Protein AF-A0A4S1FFF4-F1 (afdb_monomer_lite)

Structure (mmCIF, N/CA/C/O backbone):
data_AF-A0A4S1FFF4-F1
#
_entry.id   AF-A0A4S1FFF4-F1
#
loop_
_atom_site.group_PDB
_atom_site.id
_atom_site.type_symbol
_atom_site.label_atom_id
_atom_site.label_alt_id
_atom_site.label_comp_id
_atom_site.label_asym_id
_atom_site.label_entity_id
_atom_site.label_seq_id
_atom_site.pdbx_PDB_ins_code
_atom_site.Cartn_x
_atom_site.Cartn_y
_atom_site.Cartn_z
_atom_site.occupancy
_atom_site.B_iso_or_equiv
_atom_site.auth_seq_id
_atom_site.auth_comp_id
_atom_site.auth_asym_id
_atom_site.auth_atom_id
_atom_site.pdbx_PDB_model_num
ATOM 1 N N . VAL A 1 1 ? 8.274 -12.867 -3.961 1.00 66.88 1 VAL A N 1
ATOM 2 C CA . VAL A 1 1 ? 8.497 -11.488 -4.446 1.00 66.88 1 VAL A CA 1
ATOM 3 C C . VAL A 1 1 ? 9.337 -10.812 -3.393 1.00 66.88 1 VAL A C 1
ATOM 5 O O . VAL A 1 1 ? 8.926 -10.821 -2.242 1.00 66.88 1 VAL A O 1
ATOM 8 N N . GLU A 1 2 ? 10.513 -10.325 -3.768 1.00 84.94 2 GLU A N 1
ATOM 9 C CA . GLU A 1 2 ? 11.375 -9.543 -2.877 1.00 84.94 2 GLU A CA 1
ATOM 10 C C . GLU A 1 2 ? 11.040 -8.059 -3.045 1.00 84.94 2 GLU A C 1
ATOM 12 O O . GLU A 1 2 ? 10.680 -7.633 -4.144 1.00 84.94 2 GLU A O 1
ATOM 17 N N . GLY A 1 3 ? 11.146 -7.273 -1.974 1.00 91.56 3 GLY A N 1
ATOM 18 C CA . GLY A 1 3 ? 10.873 -5.838 -2.010 1.00 91.56 3 GLY A CA 1
ATOM 19 C C . GLY A 1 3 ? 11.751 -5.060 -1.028 1.00 91.56 3 GLY A C 1
ATOM 20 O O . GLY A 1 3 ? 12.222 -5.630 -0.039 1.00 91.56 3 GLY A O 1
ATOM 21 N N . PRO A 1 4 ? 12.000 -3.765 -1.279 1.00 95.25 4 PRO A N 1
ATOM 22 C CA . PRO A 1 4 ? 12.870 -2.974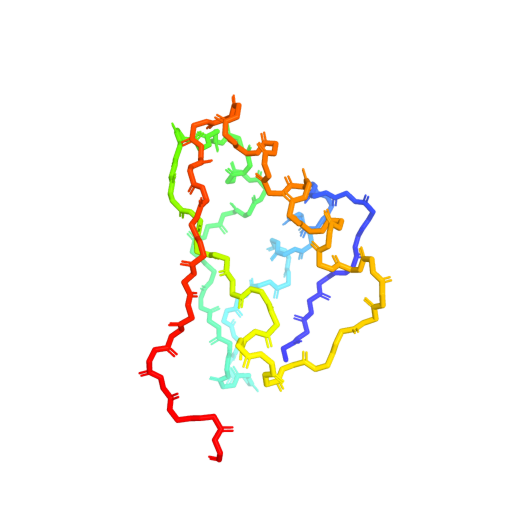 -0.426 1.00 95.25 4 PRO A CA 1
ATOM 23 C C . PRO A 1 4 ? 12.209 -2.649 0.915 1.00 95.25 4 PRO A C 1
ATOM 25 O O . PRO A 1 4 ? 11.038 -2.282 0.987 1.00 95.25 4 PRO A O 1
ATOM 28 N N . MET A 1 5 ? 13.004 -2.704 1.984 1.00 95.94 5 MET A N 1
ATOM 29 C CA . MET A 1 5 ? 12.629 -2.184 3.298 1.00 95.94 5 MET A CA 1
ATOM 30 C C . MET A 1 5 ? 13.258 -0.804 3.500 1.00 95.94 5 MET A C 1
ATOM 32 O O . MET A 1 5 ? 14.470 -0.640 3.366 1.00 95.94 5 MET A O 1
ATOM 36 N N . GLY A 1 6 ? 12.444 0.188 3.859 1.00 95.31 6 GLY A N 1
ATOM 37 C CA . GLY A 1 6 ? 12.889 1.558 4.107 1.00 95.31 6 GLY A CA 1
ATOM 38 C C . GLY A 1 6 ? 12.091 2.219 5.226 1.00 95.31 6 GLY A C 1
ATOM 39 O O . GLY A 1 6 ? 10.994 1.788 5.568 1.00 95.31 6 GLY A O 1
ATOM 40 N N . ARG A 1 7 ? 12.647 3.282 5.817 1.00 97.25 7 ARG A N 1
ATOM 41 C CA . ARG A 1 7 ? 11.991 4.028 6.911 1.00 97.25 7 ARG A CA 1
ATOM 42 C C . ARG A 1 7 ? 11.017 5.099 6.420 1.00 97.25 7 ARG A C 1
ATOM 44 O O . ARG A 1 7 ? 10.314 5.697 7.228 1.00 97.25 7 ARG A O 1
ATOM 51 N N . ASN A 1 8 ? 11.010 5.390 5.123 1.00 97.06 8 ASN A N 1
ATOM 52 C CA . ASN A 1 8 ? 10.118 6.366 4.517 1.00 97.06 8 ASN A CA 1
ATOM 53 C C . ASN A 1 8 ? 9.788 5.974 3.069 1.00 97.06 8 ASN A C 1
ATOM 55 O O . ASN A 1 8 ? 10.521 5.222 2.429 1.00 97.06 8 ASN A O 1
ATOM 59 N N . ILE A 1 9 ? 8.679 6.517 2.565 1.00 96.81 9 ILE A N 1
ATOM 60 C CA . ILE A 1 9 ? 8.131 6.207 1.236 1.00 96.81 9 ILE A CA 1
ATOM 61 C C . ILE A 1 9 ? 9.100 6.612 0.116 1.00 96.81 9 ILE A C 1
ATOM 63 O O . ILE A 1 9 ? 9.221 5.899 -0.875 1.00 96.81 9 ILE A O 1
ATOM 67 N N . ARG A 1 10 ? 9.817 7.732 0.275 1.00 96.81 10 ARG A N 1
ATOM 68 C CA . ARG A 1 10 ? 10.747 8.245 -0.740 1.00 96.81 10 ARG A CA 1
ATOM 69 C C . ARG A 1 10 ? 11.925 7.293 -0.970 1.00 96.81 10 ARG A C 1
ATOM 71 O O . ARG A 1 10 ? 12.255 7.026 -2.119 1.00 96.81 10 ARG A O 1
ATOM 78 N N . ASP A 1 11 ? 12.528 6.774 0.097 1.00 97.00 11 ASP A N 1
ATOM 79 C CA . ASP A 1 11 ? 13.641 5.822 0.012 1.00 97.00 11 ASP A CA 1
ATOM 80 C C . ASP A 1 11 ? 13.184 4.495 -0.606 1.00 97.00 11 ASP A C 1
ATOM 82 O O . ASP A 1 11 ? 13.895 3.923 -1.427 1.00 97.00 11 ASP A O 1
ATOM 86 N N . ILE A 1 12 ? 11.978 4.026 -0.257 1.00 97.69 12 ILE A N 1
ATOM 87 C CA . ILE A 1 12 ? 11.380 2.821 -0.856 1.00 97.69 12 ILE A CA 1
ATOM 88 C C . ILE A 1 12 ? 11.157 3.030 -2.359 1.00 97.69 12 ILE A C 1
ATOM 90 O O . ILE A 1 12 ? 11.518 2.161 -3.147 1.00 97.69 12 ILE A O 1
ATOM 94 N N . ALA A 1 13 ? 10.623 4.185 -2.771 1.00 96.94 13 ALA A N 1
ATOM 95 C CA . ALA A 1 13 ? 10.427 4.511 -4.183 1.00 96.94 13 ALA A CA 1
ATOM 96 C C . ALA A 1 13 ? 11.755 4.580 -4.955 1.00 96.94 13 ALA A C 1
ATOM 98 O O . ALA A 1 13 ? 11.850 4.033 -6.050 1.00 96.94 13 ALA A O 1
ATOM 99 N N . LEU A 1 14 ? 12.798 5.179 -4.368 1.00 96.62 14 LEU A N 1
ATOM 100 C CA . LEU A 1 14 ? 14.134 5.212 -4.968 1.00 96.62 14 LEU A CA 1
ATOM 101 C C . LEU A 1 14 ? 14.735 3.804 -5.111 1.00 96.62 14 LEU A C 1
ATOM 103 O O . LEU A 1 14 ? 15.312 3.483 -6.144 1.00 96.62 14 LEU A O 1
ATOM 107 N N . LEU A 1 15 ? 14.586 2.944 -4.101 1.00 96.75 15 LEU A N 1
ATOM 108 C CA . LEU A 1 15 ? 15.064 1.562 -4.182 1.00 96.75 15 LEU A CA 1
ATOM 109 C C . LEU A 1 15 ? 14.289 0.742 -5.219 1.00 96.75 15 LEU A C 1
ATOM 111 O O . LEU A 1 15 ? 14.899 -0.041 -5.943 1.00 96.75 15 LEU A O 1
ATOM 115 N N . LEU A 1 16 ? 12.971 0.932 -5.325 1.00 96.06 16 LEU A N 1
ATOM 116 C CA . LEU A 1 16 ? 12.164 0.305 -6.375 1.00 96.06 16 LEU A CA 1
ATOM 117 C C . LEU A 1 16 ? 12.591 0.765 -7.769 1.00 96.06 16 LEU A C 1
ATOM 119 O O . LEU A 1 16 ? 12.565 -0.036 -8.700 1.00 96.06 16 LEU A O 1
ATOM 123 N N . ASP A 1 17 ? 13.024 2.018 -7.914 1.00 96.19 17 ASP A N 1
ATOM 124 C CA . ASP A 1 17 ? 13.536 2.516 -9.185 1.00 96.19 17 ASP A CA 1
ATOM 125 C C . ASP A 1 17 ? 14.785 1.781 -9.674 1.00 96.19 17 ASP A C 1
ATOM 127 O O . ASP A 1 17 ? 14.928 1.597 -10.885 1.00 96.19 17 ASP A O 1
ATOM 131 N N . GLU A 1 18 ? 15.630 1.318 -8.757 1.00 94.25 18 GLU A N 1
ATOM 132 C CA . GLU A 1 18 ? 16.817 0.520 -9.073 1.00 94.25 18 GLU A CA 1
ATOM 133 C C . GLU A 1 18 ? 16.505 -0.979 -9.211 1.00 94.25 18 GLU A C 1
ATOM 135 O O . GLU A 1 18 ? 17.070 -1.661 -10.062 1.00 94.25 18 GLU A O 1
ATOM 140 N N . GLN A 1 19 ? 15.620 -1.517 -8.366 1.00 93.25 19 GLN A N 1
ATOM 141 C CA . GLN A 1 19 ? 15.382 -2.963 -8.265 1.00 93.25 19 GLN A CA 1
ATOM 142 C C . GLN A 1 19 ? 14.364 -3.494 -9.281 1.00 93.25 19 GLN A C 1
ATOM 144 O O . GLN A 1 19 ? 14.469 -4.646 -9.705 1.00 93.25 19 GLN A O 1
ATOM 149 N N . ALA A 1 20 ? 13.353 -2.700 -9.642 1.00 94.75 20 ALA A N 1
ATOM 150 C CA . ALA A 1 20 ? 12.278 -3.153 -10.515 1.00 94.75 20 ALA A CA 1
ATOM 151 C C . ALA A 1 20 ? 12.698 -3.133 -11.989 1.00 94.75 20 ALA A C 1
ATOM 153 O O . ALA A 1 20 ? 13.252 -2.157 -12.495 1.00 94.75 20 ALA A O 1
ATOM 154 N N . GLY A 1 21 ? 12.349 -4.192 -12.713 1.00 94.44 21 GLY A N 1
ATOM 155 C CA . GLY A 1 21 ? 12.591 -4.286 -14.144 1.00 94.44 21 GLY A CA 1
ATOM 156 C C . GLY A 1 21 ? 12.578 -5.722 -14.637 1.00 94.44 21 GLY A C 1
ATOM 157 O O . GLY A 1 21 ? 12.668 -6.678 -13.864 1.00 94.44 21 GLY A O 1
ATOM 158 N N . TYR A 1 22 ? 12.462 -5.863 -15.954 1.00 95.69 22 TYR A N 1
ATOM 159 C CA . TYR A 1 22 ? 12.526 -7.161 -16.600 1.00 95.69 22 TYR A CA 1
ATOM 160 C C . TYR A 1 22 ? 13.944 -7.724 -16.489 1.00 95.69 22 TYR A C 1
ATOM 162 O O . TYR A 1 22 ? 14.926 -7.022 -16.736 1.00 95.69 22 TYR A O 1
ATOM 170 N N . HIS A 1 23 ? 14.039 -9.015 -16.195 1.00 94.62 23 HIS A N 1
ATOM 171 C CA . HIS A 1 23 ? 15.284 -9.756 -16.203 1.00 94.62 23 HIS A CA 1
ATOM 172 C C . HIS A 1 23 ? 15.078 -11.122 -16.878 1.00 94.62 23 HIS A C 1
ATOM 174 O O . HIS A 1 23 ? 14.249 -11.913 -16.426 1.00 94.62 23 HIS A O 1
ATOM 180 N N . PRO A 1 24 ? 15.858 -11.473 -17.919 1.00 96.62 24 PRO A N 1
ATOM 181 C CA . PRO A 1 24 ? 15.621 -12.674 -18.730 1.00 96.62 24 PRO A CA 1
ATOM 182 C C . PRO A 1 24 ? 15.773 -13.995 -17.965 1.00 96.62 24 PRO A C 1
ATOM 184 O O . PRO A 1 24 ? 15.274 -15.024 -18.404 1.00 96.62 24 PRO A O 1
ATOM 187 N N . GLN A 1 25 ? 16.461 -13.980 -16.822 1.00 96.50 25 GLN A N 1
ATOM 188 C CA . GLN A 1 25 ? 16.622 -15.155 -15.957 1.00 96.50 25 GLN A CA 1
ATOM 189 C C . GLN A 1 25 ? 15.609 -15.196 -14.800 1.00 96.50 25 GLN A C 1
ATOM 191 O O . GLN A 1 25 ? 15.678 -16.092 -13.966 1.00 96.50 25 GLN A O 1
ATOM 196 N N . ALA A 1 26 ? 14.682 -14.236 -14.731 1.00 94.00 26 ALA A N 1
ATOM 197 C CA . ALA A 1 26 ? 13.628 -14.178 -13.723 1.00 94.00 26 ALA A CA 1
ATOM 198 C C . ALA A 1 26 ? 12.256 -14.207 -14.425 1.00 94.00 26 ALA A C 1
ATOM 200 O O . ALA A 1 26 ? 11.744 -13.153 -14.800 1.00 94.00 26 ALA A O 1
ATOM 201 N N . PRO A 1 27 ? 11.637 -15.391 -14.613 1.00 94.56 27 PRO A N 1
ATOM 202 C CA . PRO A 1 27 ? 10.393 -15.541 -15.381 1.00 94.56 27 PRO A CA 1
ATOM 203 C C . PRO A 1 27 ? 9.197 -14.732 -14.859 1.00 94.56 27 PRO A C 1
ATOM 205 O O . PRO A 1 27 ? 8.279 -14.448 -15.616 1.00 94.56 27 PRO A O 1
ATOM 208 N N . LEU A 1 28 ? 9.212 -14.369 -13.573 1.00 94.38 28 LEU A N 1
ATOM 209 C CA . LEU A 1 28 ? 8.186 -13.542 -12.927 1.00 94.38 28 LEU A CA 1
ATOM 210 C C . LEU A 1 28 ? 8.548 -12.046 -12.903 1.00 94.38 28 LEU A C 1
ATOM 212 O O . LEU A 1 28 ? 7.890 -11.268 -12.223 1.00 94.38 28 LEU A O 1
ATOM 216 N N . SER A 1 29 ? 9.630 -11.638 -13.573 1.00 94.25 29 SER A N 1
ATOM 217 C CA . SER A 1 29 ? 9.986 -10.223 -13.688 1.00 94.25 29 SER A CA 1
ATOM 218 C C . SER A 1 29 ? 9.094 -9.515 -14.705 1.00 94.25 29 SER A C 1
ATOM 220 O O . SER A 1 29 ? 8.675 -10.089 -15.710 1.00 94.25 29 SER A O 1
ATOM 222 N N . HIS A 1 30 ? 8.834 -8.237 -14.452 1.00 91.69 30 HIS A N 1
ATOM 223 C CA . HIS A 1 30 ? 7.986 -7.395 -15.287 1.00 91.69 30 HIS A CA 1
ATOM 224 C C . HIS A 1 30 ? 8.759 -6.157 -15.728 1.00 91.69 30 HIS A C 1
ATOM 226 O O . HIS A 1 30 ? 9.656 -5.691 -15.025 1.00 91.69 30 HIS A O 1
ATOM 232 N N . ALA A 1 31 ? 8.419 -5.611 -16.895 1.00 94.38 31 ALA 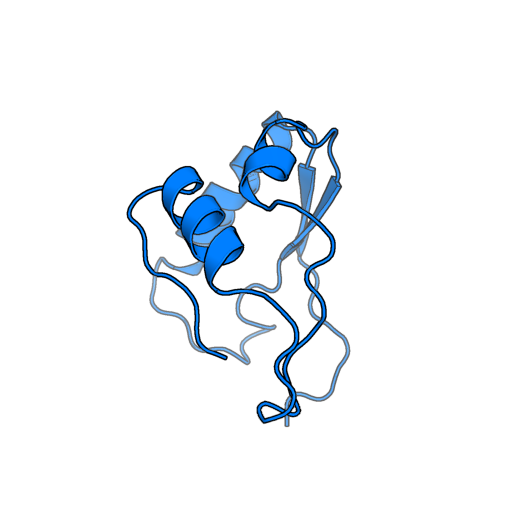A N 1
ATOM 233 C CA . ALA A 1 31 ? 8.991 -4.346 -17.334 1.00 94.38 31 ALA A CA 1
ATOM 234 C C . ALA A 1 31 ? 8.605 -3.222 -16.357 1.00 94.38 31 ALA A C 1
ATOM 236 O O . ALA A 1 31 ? 7.470 -3.166 -15.889 1.00 94.38 31 ALA A O 1
ATOM 237 N N . LYS A 1 32 ? 9.546 -2.320 -16.056 1.00 93.75 32 LYS A N 1
ATOM 238 C CA . LYS A 1 32 ? 9.266 -1.142 -15.230 1.00 93.75 32 LYS A CA 1
ATOM 239 C C . LYS A 1 32 ? 8.567 -0.079 -16.084 1.00 93.75 32 LYS A C 1
ATOM 241 O O . LYS A 1 32 ? 9.133 0.367 -17.078 1.00 93.75 32 LYS A O 1
ATOM 246 N N . GLU A 1 33 ? 7.368 0.344 -15.685 1.00 89.06 33 GLU A N 1
ATOM 247 C CA . GLU A 1 33 ? 6.513 1.277 -16.448 1.00 89.06 33 GLU A CA 1
ATOM 248 C C . GLU A 1 33 ? 6.782 2.772 -16.166 1.00 89.06 33 GLU A C 1
ATOM 250 O O . GLU A 1 33 ? 5.974 3.632 -16.504 1.00 89.06 33 GLU A O 1
ATOM 255 N N . GLY A 1 34 ? 7.921 3.116 -15.557 1.00 94.44 34 GLY A N 1
ATOM 256 C CA . GLY A 1 34 ? 8.293 4.505 -15.265 1.00 94.44 34 GLY A CA 1
ATOM 257 C C . GLY A 1 34 ? 9.178 4.642 -14.030 1.00 94.44 34 GLY A C 1
ATOM 258 O O . GLY A 1 34 ? 9.709 3.649 -13.535 1.00 94.44 34 GLY A O 1
ATOM 259 N N . SER A 1 35 ? 9.348 5.876 -13.542 1.00 96.12 35 SER A N 1
ATOM 260 C CA . SER A 1 35 ? 10.003 6.119 -12.255 1.00 96.12 35 SER A CA 1
ATOM 261 C C . SER A 1 35 ? 8.991 6.123 -11.110 1.00 96.12 35 SER A C 1
ATOM 263 O O . SER A 1 35 ? 7.998 6.854 -11.146 1.00 96.12 35 SER A O 1
ATOM 265 N N . PHE A 1 36 ? 9.265 5.338 -10.069 1.00 95.94 36 PHE A N 1
ATOM 266 C CA . PHE A 1 36 ? 8.481 5.359 -8.834 1.00 95.94 36 PHE A CA 1
ATOM 267 C C . PHE A 1 36 ? 8.696 6.663 -8.063 1.00 95.94 36 PHE A C 1
ATOM 269 O O . PHE A 1 36 ? 7.742 7.213 -7.511 1.00 95.94 36 PHE A O 1
ATOM 276 N N . LEU A 1 37 ? 9.930 7.179 -8.036 1.00 96.69 37 LEU A N 1
ATOM 277 C CA . LEU A 1 37 ? 10.255 8.431 -7.357 1.00 96.69 37 LEU A CA 1
ATOM 278 C C . LEU A 1 37 ? 9.574 9.638 -8.019 1.00 96.69 37 LEU A C 1
ATOM 280 O O . LEU A 1 37 ? 9.010 10.479 -7.313 1.00 96.69 37 LEU A O 1
ATOM 284 N N . ASP A 1 38 ? 9.585 9.705 -9.351 1.00 96.38 38 ASP A N 1
ATOM 285 C CA . ASP A 1 38 ? 8.888 10.755 -10.099 1.00 96.38 38 ASP A CA 1
ATOM 286 C C . ASP A 1 38 ? 7.367 10.624 -9.950 1.00 96.38 38 ASP A C 1
ATOM 288 O O . ASP A 1 38 ? 6.665 11.629 -9.818 1.00 96.38 38 ASP A O 1
ATOM 292 N N . GLY A 1 39 ? 6.852 9.390 -9.875 1.00 94.44 39 GLY A N 1
ATOM 293 C CA . G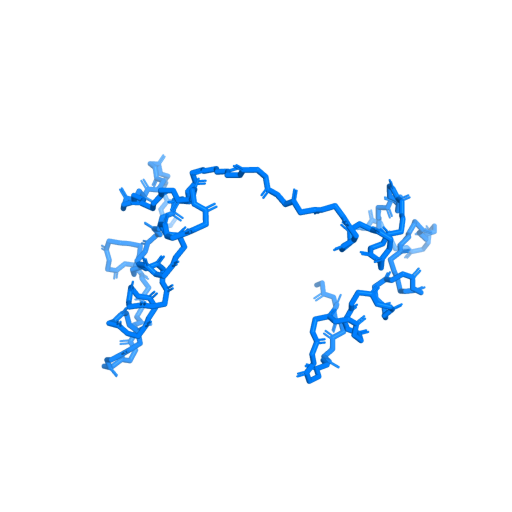LY A 1 39 ? 5.438 9.111 -9.615 1.00 94.44 39 GLY A CA 1
ATOM 294 C C . GLY A 1 39 ? 4.912 9.770 -8.334 1.00 94.44 39 GLY A C 1
ATOM 295 O O . GLY A 1 39 ? 3.777 10.248 -8.314 1.00 94.44 39 GLY A O 1
ATOM 296 N N . LEU A 1 40 ? 5.749 9.908 -7.297 1.00 95.12 40 LEU A N 1
ATOM 297 C CA . LEU A 1 40 ? 5.378 10.587 -6.046 1.00 95.12 40 LEU A CA 1
ATOM 298 C C . LEU A 1 40 ? 5.121 12.097 -6.204 1.00 95.12 40 LEU A C 1
ATOM 300 O O . LEU A 1 40 ? 4.535 12.701 -5.306 1.00 95.12 40 LEU A O 1
ATOM 304 N N . GLN A 1 41 ? 5.547 12.725 -7.307 1.00 93.56 41 GLN A N 1
ATOM 305 C CA . GLN A 1 41 ? 5.288 14.151 -7.558 1.00 93.56 41 GLN A CA 1
ATOM 306 C C . GLN A 1 41 ? 3.833 14.421 -7.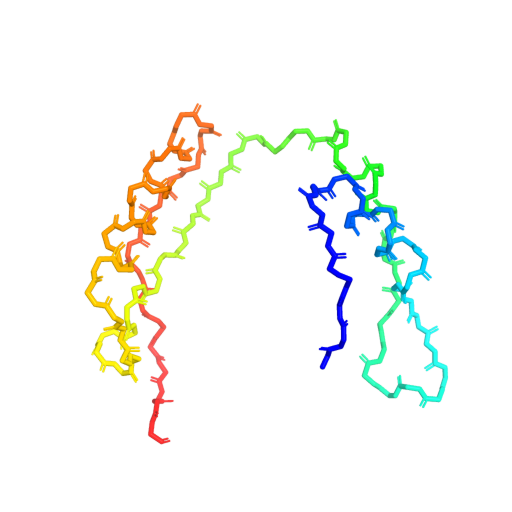960 1.00 93.56 41 GLN A C 1
ATOM 308 O O . GLN A 1 41 ? 3.347 15.545 -7.821 1.00 93.56 41 GLN A O 1
ATOM 313 N N . THR A 1 42 ? 3.121 13.400 -8.440 1.00 90.19 42 THR A N 1
ATOM 314 C CA . THR A 1 42 ? 1.715 13.525 -8.822 1.00 90.19 42 THR A CA 1
ATOM 315 C C . THR A 1 42 ? 0.836 13.154 -7.639 1.00 90.19 42 THR A C 1
ATOM 317 O O . THR A 1 42 ? 0.734 11.992 -7.253 1.00 90.19 42 THR A O 1
ATOM 320 N N . LYS A 1 43 ? 0.165 14.148 -7.053 1.00 87.12 43 LYS A N 1
ATOM 321 C CA . LYS A 1 43 ? -0.815 13.889 -5.998 1.00 87.12 43 LYS A CA 1
ATOM 322 C C . LYS A 1 43 ? -2.030 13.177 -6.595 1.00 87.12 43 LYS A C 1
ATOM 324 O O . LYS A 1 43 ? -2.612 13.659 -7.564 1.00 87.12 43 LYS A O 1
ATOM 329 N N . ALA A 1 44 ? -2.445 12.073 -5.983 1.00 87.62 44 ALA A N 1
ATOM 330 C CA . ALA A 1 44 ? -3.695 11.426 -6.350 1.00 87.62 44 ALA A CA 1
ATOM 331 C C . ALA A 1 44 ? -4.895 12.345 -6.048 1.00 87.62 44 ALA A C 1
ATOM 333 O O . ALA A 1 44 ? -4.926 13.030 -5.022 1.00 87.62 44 ALA A O 1
ATOM 334 N N . SER A 1 45 ? -5.871 12.375 -6.954 1.00 89.69 45 SER A N 1
ATOM 335 C CA . SER A 1 45 ? -7.037 13.268 -6.886 1.00 89.69 45 SER A CA 1
ATOM 336 C C . SER A 1 45 ? -8.188 12.732 -6.028 1.00 89.69 45 SER A C 1
ATOM 338 O O . SER A 1 45 ? -9.145 13.463 -5.786 1.00 89.69 45 SER A O 1
ATOM 340 N N . GLY A 1 46 ? -8.096 11.481 -5.580 1.00 94.69 46 GLY A N 1
ATOM 341 C CA . GLY A 1 46 ? -9.133 10.764 -4.846 1.00 94.69 46 GLY A CA 1
ATOM 342 C C . GLY A 1 46 ? -9.311 9.348 -5.390 1.00 94.69 46 GLY A C 1
ATOM 343 O O . GLY A 1 46 ? -8.674 8.964 -6.374 1.00 94.69 46 GLY A O 1
ATOM 344 N N . GLY A 1 47 ? -10.172 8.559 -4.754 1.00 95.81 47 GLY A N 1
ATOM 345 C CA . GLY A 1 47 ? -10.410 7.174 -5.156 1.00 95.81 47 GLY A CA 1
ATOM 346 C C . GLY A 1 47 ? -11.339 6.416 -4.214 1.00 95.81 47 GLY A C 1
ATOM 347 O O . GLY A 1 47 ? -11.925 6.992 -3.301 1.00 95.81 47 GLY A O 1
ATOM 348 N N . ARG A 1 48 ? -11.469 5.109 -4.448 1.00 96.38 48 ARG A N 1
ATOM 349 C CA . ARG A 1 48 ? -12.193 4.185 -3.567 1.00 96.38 48 ARG A CA 1
ATOM 350 C C . ARG A 1 48 ? -11.241 3.115 -3.053 1.00 96.38 48 ARG A C 1
ATOM 352 O O . ARG A 1 48 ? -10.434 2.600 -3.825 1.00 96.38 48 ARG A O 1
ATOM 359 N N . VAL A 1 49 ? -11.340 2.799 -1.769 1.00 96.38 49 VAL A N 1
ATOM 360 C CA . VAL A 1 49 ? -10.526 1.789 -1.088 1.00 96.38 49 VAL A CA 1
ATOM 361 C C . VAL A 1 49 ? -11.447 0.681 -0.588 1.00 96.38 49 VAL A C 1
ATOM 363 O O . VAL A 1 49 ? -12.294 0.918 0.266 1.00 96.38 49 VAL A O 1
ATOM 366 N N . ALA A 1 50 ? -11.274 -0.531 -1.106 1.00 96.56 50 ALA A N 1
ATOM 367 C CA . ALA A 1 50 ? -11.925 -1.715 -0.558 1.00 96.56 50 ALA A CA 1
ATOM 368 C C . ALA A 1 50 ? -11.152 -2.193 0.683 1.00 96.56 50 ALA A C 1
ATOM 370 O O . ALA A 1 50 ? -9.946 -2.438 0.608 1.00 96.56 50 ALA A O 1
ATOM 371 N N . TRP A 1 51 ? -11.837 -2.310 1.817 1.00 96.75 51 TRP A N 1
ATOM 372 C CA . TRP A 1 51 ? -11.304 -2.845 3.064 1.00 96.75 51 TRP A CA 1
ATOM 373 C C . TRP A 1 51 ? -11.777 -4.281 3.256 1.00 96.75 51 TRP A C 1
ATOM 375 O O . TRP A 1 51 ? -12.974 -4.545 3.350 1.00 96.75 51 TRP A O 1
ATOM 385 N N . LEU A 1 52 ? -10.815 -5.199 3.315 1.00 96.12 52 LEU A N 1
ATOM 386 C CA . LEU A 1 52 ? -11.064 -6.635 3.411 1.00 96.12 52 LEU A CA 1
ATOM 387 C C . LEU A 1 52 ? -11.345 -7.107 4.848 1.00 96.12 52 LEU A C 1
ATOM 389 O O . LEU A 1 52 ? -11.864 -8.204 5.032 1.00 96.12 52 LEU A O 1
ATOM 393 N N . GLY A 1 53 ? -10.980 -6.310 5.858 1.00 96.00 53 GLY A N 1
ATOM 394 C CA . GLY A 1 53 ? -11.077 -6.712 7.260 1.00 96.00 53 GLY A CA 1
ATOM 395 C C . GLY A 1 53 ? -10.260 -7.970 7.560 1.00 96.00 53 GLY A C 1
ATOM 396 O O . GLY A 1 53 ? -9.125 -8.117 7.104 1.00 96.00 53 GLY A O 1
ATOM 397 N N . ASP A 1 54 ? -10.861 -8.884 8.310 1.00 96.00 54 ASP A N 1
ATOM 398 C CA . ASP A 1 54 ? -10.349 -10.224 8.608 1.00 96.00 54 ASP A CA 1
ATOM 399 C C . ASP A 1 54 ? -10.809 -11.280 7.587 1.00 96.00 54 ASP A C 1
ATOM 401 O O . ASP A 1 54 ? -10.793 -12.474 7.883 1.00 96.00 54 ASP A O 1
ATOM 405 N N . LEU A 1 55 ? -11.206 -10.847 6.382 1.00 94.88 55 LEU A N 1
ATOM 406 C CA . LEU A 1 55 ? -11.795 -11.702 5.350 1.00 94.88 55 LEU A CA 1
ATOM 407 C C . LEU A 1 55 ? -12.996 -12.496 5.881 1.00 94.88 55 LEU A C 1
ATOM 409 O O . LEU A 1 55 ? -13.034 -13.707 5.726 1.00 94.88 55 LEU A O 1
ATOM 413 N N . ASP A 1 56 ? -13.948 -11.828 6.535 1.00 92.75 56 ASP A N 1
ATOM 414 C CA . ASP A 1 56 ? -15.144 -12.462 7.121 1.00 92.75 56 ASP A CA 1
ATOM 415 C C . ASP A 1 56 ? -14.795 -13.604 8.100 1.00 92.75 56 ASP A C 1
ATOM 417 O O . ASP A 1 56 ? -15.408 -14.671 8.126 1.00 92.75 56 ASP A O 1
ATOM 421 N N . GLY A 1 57 ? -13.744 -13.391 8.896 1.00 93.12 57 GLY A N 1
ATOM 422 C CA . GLY A 1 57 ? -13.235 -14.355 9.873 1.00 93.12 57 GLY A CA 1
ATOM 423 C C . GLY A 1 57 ? -12.287 -15.431 9.324 1.00 93.12 57 GLY A C 1
ATOM 424 O O . GLY A 1 57 ? -11.813 -16.260 10.105 1.00 93.12 57 GLY A O 1
ATOM 425 N N . HIS A 1 58 ? -11.957 -15.427 8.026 1.00 93.44 58 HIS A N 1
ATOM 426 C CA . HIS A 1 58 ? -10.993 -16.371 7.441 1.00 93.44 58 HIS A CA 1
ATOM 427 C C . HIS A 1 58 ? -9.525 -16.055 7.791 1.00 93.44 58 HIS A C 1
ATOM 429 O O . HIS A 1 58 ? -8.662 -16.930 7.672 1.00 93.44 58 HIS A O 1
ATOM 435 N N . LEU A 1 59 ? -9.216 -14.835 8.242 1.00 93.44 59 LEU A N 1
ATOM 436 C CA . LEU A 1 59 ? -7.874 -14.420 8.646 1.00 93.44 59 LEU A CA 1
ATOM 437 C C . LEU A 1 59 ? -7.813 -14.156 10.161 1.00 93.44 59 LEU A C 1
ATOM 439 O O . LEU A 1 59 ? -8.402 -13.187 10.635 1.00 93.44 59 LEU A O 1
ATOM 443 N N . PRO A 1 60 ? -7.058 -14.942 10.952 1.00 95.69 60 PRO A N 1
ATOM 444 C CA . PRO A 1 60 ? -6.899 -14.649 12.371 1.00 95.69 60 PRO A CA 1
ATOM 445 C C . PRO A 1 60 ? -6.113 -13.346 12.578 1.00 95.69 60 PRO A C 1
ATOM 447 O O . PRO A 1 60 ? -5.002 -13.190 12.068 1.00 95.69 60 PRO A O 1
ATOM 450 N N . THR A 1 61 ? -6.661 -12.435 13.384 1.00 96.62 61 THR A N 1
ATOM 451 C CA . THR A 1 61 ? -6.016 -11.163 13.741 1.00 96.62 61 THR A CA 1
ATOM 452 C C . THR A 1 61 ? -5.837 -11.019 15.246 1.00 96.62 61 THR A C 1
ATOM 454 O O . THR A 1 61 ? -6.692 -11.436 16.029 1.00 96.62 61 THR A O 1
ATOM 457 N N . GLU A 1 62 ? -4.749 -10.378 15.665 1.00 97.75 62 GLU A N 1
ATOM 458 C CA . GLU A 1 62 ? -4.541 -10.034 17.072 1.00 97.75 62 GLU A CA 1
ATOM 459 C C . GLU A 1 62 ? -5.471 -8.889 17.524 1.00 97.75 62 GLU A C 1
ATOM 461 O O . GLU A 1 62 ? -5.831 -8.024 16.715 1.00 97.75 62 GLU A O 1
ATOM 466 N N . PRO A 1 63 ? -5.843 -8.831 18.820 1.00 97.88 63 PRO A N 1
ATOM 467 C CA . PRO A 1 63 ? -6.674 -7.754 19.350 1.00 97.88 63 PRO A CA 1
ATOM 468 C C . PRO A 1 63 ? -6.100 -6.361 19.054 1.00 97.88 63 PRO A C 1
ATOM 470 O O . PRO A 1 63 ? -4.932 -6.086 19.325 1.00 97.88 63 PRO A O 1
ATOM 473 N N . GLY A 1 64 ? -6.943 -5.470 18.529 1.00 97.81 64 GLY A N 1
ATOM 474 C CA . GLY A 1 64 ? -6.598 -4.078 18.220 1.00 97.81 64 GLY A CA 1
ATOM 475 C C . GLY A 1 64 ? -5.961 -3.845 16.845 1.00 97.81 64 GLY A C 1
ATOM 476 O O . GLY A 1 64 ? -5.836 -2.690 16.443 1.00 97.81 64 GLY A O 1
ATOM 477 N N . VAL A 1 65 ? -5.595 -4.895 16.097 1.00 97.50 65 VAL A N 1
ATOM 478 C CA . VAL A 1 65 ? -5.062 -4.742 14.729 1.00 97.50 65 VAL A CA 1
ATOM 479 C C . VAL A 1 65 ? -6.120 -4.158 13.793 1.00 97.50 65 VAL A C 1
ATOM 481 O O . VAL A 1 65 ? -5.847 -3.166 13.119 1.00 97.50 65 VAL A O 1
ATOM 484 N N . LEU A 1 66 ? -7.332 -4.727 13.787 1.00 97.81 66 LEU A N 1
ATOM 485 C CA . LEU A 1 66 ? -8.430 -4.250 12.939 1.00 97.81 66 LEU A CA 1
ATOM 486 C C . LEU A 1 66 ? -8.826 -2.810 13.288 1.00 97.81 66 LEU A C 1
ATOM 488 O O . LEU A 1 66 ? -8.813 -1.956 12.406 1.00 97.81 66 LEU A O 1
ATOM 492 N N . ASP A 1 67 ? -9.044 -2.513 14.574 1.00 97.81 67 ASP A N 1
ATOM 493 C CA . ASP A 1 67 ? -9.385 -1.163 15.049 1.00 97.81 67 ASP A CA 1
ATOM 494 C C . ASP A 1 67 ? -8.343 -0.115 14.616 1.00 97.81 67 ASP A C 1
ATOM 496 O O . ASP A 1 67 ? -8.684 0.990 14.185 1.00 97.81 67 ASP A O 1
ATOM 500 N N . LEU A 1 68 ? -7.049 -0.455 14.709 1.00 98.31 68 LEU A N 1
ATOM 501 C CA . LEU A 1 68 ? -5.959 0.420 14.276 1.00 98.31 68 LEU A CA 1
ATOM 502 C C . LEU A 1 68 ? -5.993 0.657 12.761 1.00 98.31 68 LEU A C 1
ATOM 504 O O . LEU A 1 68 ? -5.824 1.797 12.314 1.00 98.31 68 LEU A O 1
ATOM 508 N N . CYS A 1 69 ? -6.197 -0.399 11.972 1.00 97.38 69 CYS A N 1
ATOM 509 C CA . CYS A 1 69 ? -6.306 -0.309 10.518 1.00 97.38 69 CYS A CA 1
ATOM 510 C C . CYS A 1 69 ? -7.516 0.532 10.091 1.00 97.38 69 CYS A C 1
ATOM 512 O O . CYS A 1 69 ? -7.369 1.414 9.245 1.00 97.38 69 CYS A O 1
ATOM 514 N N . GLU A 1 70 ? -8.678 0.334 10.709 1.00 9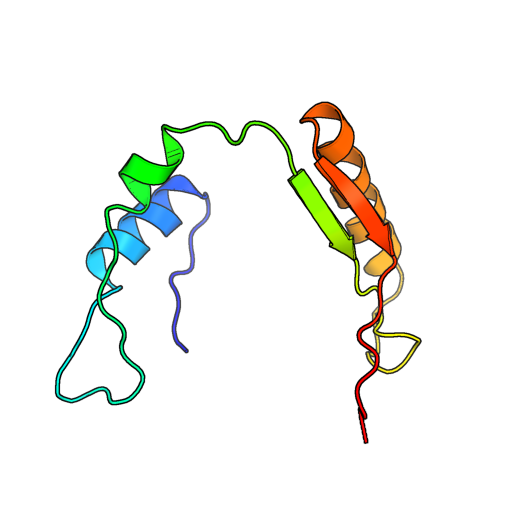6.75 70 GLU A N 1
ATOM 515 C CA . GLU A 1 70 ? -9.899 1.096 10.428 1.00 96.75 7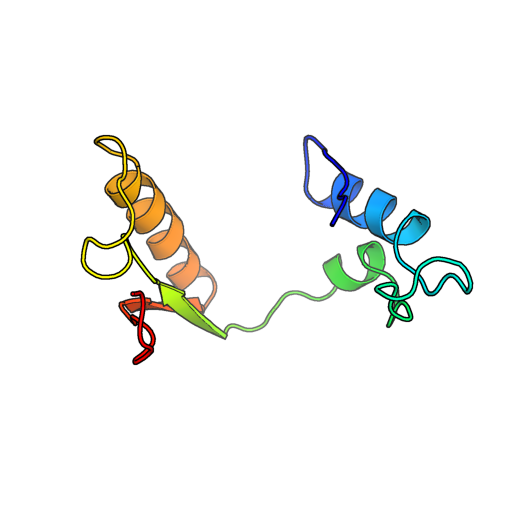0 GLU A CA 1
ATOM 516 C C . GLU A 1 70 ? -9.745 2.578 10.789 1.00 96.75 70 GLU A C 1
ATOM 518 O O . GLU A 1 70 ? -10.086 3.459 9.993 1.00 96.75 70 GLU A O 1
ATOM 523 N N . ALA A 1 71 ? -9.130 2.881 11.936 1.00 97.12 71 ALA A N 1
ATOM 524 C CA . ALA A 1 71 ? -8.806 4.253 12.315 1.00 97.12 71 ALA A CA 1
ATOM 525 C C . ALA A 1 71 ? -7.824 4.915 11.330 1.00 97.12 71 ALA A C 1
ATOM 527 O O . ALA A 1 71 ? -7.934 6.111 11.042 1.00 97.12 71 ALA A O 1
ATOM 528 N N . ALA A 1 72 ? -6.859 4.158 10.797 1.00 96.62 72 ALA A N 1
ATOM 529 C CA . ALA A 1 72 ? -5.945 4.646 9.771 1.00 96.62 72 ALA A CA 1
ATOM 530 C C . ALA A 1 72 ? -6.661 4.887 8.431 1.00 96.62 72 ALA A C 1
ATOM 532 O O . ALA A 1 72 ? -6.438 5.931 7.811 1.00 96.62 72 ALA A O 1
ATOM 533 N N . LEU A 1 73 ? -7.548 3.977 8.017 1.00 96.62 73 LEU A N 1
ATOM 534 C CA . LEU A 1 73 ? -8.359 4.088 6.802 1.00 96.62 73 LEU A CA 1
ATOM 535 C C . LEU A 1 73 ? -9.269 5.317 6.829 1.00 96.62 73 LEU A C 1
ATOM 537 O O . LEU A 1 73 ? -9.291 6.074 5.862 1.00 96.62 73 LEU A O 1
ATOM 541 N N . ALA A 1 74 ? -9.925 5.602 7.955 1.00 95.38 74 ALA A N 1
ATOM 542 C CA . ALA A 1 74 ? -10.805 6.766 8.093 1.00 95.38 74 ALA A CA 1
ATOM 543 C C . ALA A 1 74 ? -10.106 8.110 7.788 1.00 95.38 74 ALA A C 1
ATOM 545 O O . ALA A 1 74 ? -10.746 9.081 7.378 1.00 95.38 74 ALA A O 1
ATOM 546 N N . ARG A 1 75 ? -8.776 8.188 7.936 1.00 95.56 75 ARG A N 1
ATOM 547 C CA . ARG A 1 75 ? -7.993 9.400 7.629 1.00 95.56 75 ARG A CA 1
ATOM 548 C C . ARG A 1 75 ? -7.956 9.714 6.131 1.00 95.56 75 ARG A C 1
ATOM 550 O O . ARG A 1 75 ? -7.736 10.870 5.768 1.00 95.56 75 ARG A O 1
ATOM 557 N N . PHE A 1 76 ? -8.164 8.717 5.270 1.00 94.94 76 PHE A N 1
ATOM 558 C CA . PHE A 1 76 ? -8.120 8.865 3.814 1.00 94.94 76 PHE A CA 1
ATOM 559 C C . PHE A 1 76 ? -9.315 9.651 3.253 1.00 94.94 76 PHE A C 1
ATOM 561 O O . PHE A 1 76 ? -9.158 10.326 2.233 1.00 94.94 76 PHE A O 1
ATOM 568 N N . ALA A 1 77 ? -10.444 9.706 3.969 1.00 93.75 77 ALA A N 1
ATOM 569 C CA . ALA A 1 77 ? -11.595 10.531 3.589 1.00 93.75 77 ALA A CA 1
ATOM 570 C C . ALA A 1 77 ? -11.219 12.020 3.441 1.00 93.75 77 ALA A C 1
ATOM 572 O O . ALA A 1 77 ? -11.639 12.693 2.500 1.00 93.75 77 ALA A O 1
ATOM 573 N N . GLY A 1 78 ? -10.318 12.528 4.296 1.00 92.75 78 GLY A N 1
ATOM 574 C CA . GLY A 1 78 ? -9.791 13.897 4.200 1.00 92.75 78 GLY A CA 1
ATOM 575 C C . GLY A 1 78 ? -8.964 14.179 2.935 1.00 92.75 78 GLY A C 1
ATOM 576 O O . GLY A 1 78 ? -8.688 15.337 2.624 1.00 92.75 78 GLY A O 1
ATOM 577 N N . ALA A 1 79 ? -8.576 13.136 2.198 1.00 92.75 79 ALA A N 1
ATOM 578 C CA . ALA A 1 79 ? -7.890 13.203 0.911 1.00 92.75 79 ALA A CA 1
ATOM 579 C C . ALA A 1 79 ? -8.786 12.769 -0.269 1.00 92.75 79 ALA A C 1
ATOM 581 O O . ALA A 1 79 ? -8.261 12.482 -1.343 1.00 92.75 79 ALA A O 1
ATOM 582 N N . SER A 1 80 ? -10.113 12.736 -0.083 1.00 96.00 80 SER A N 1
ATOM 583 C CA . SER A 1 80 ? -11.098 12.319 -1.098 1.00 96.00 80 SER A CA 1
ATOM 584 C C . SER A 1 80 ? -10.985 10.847 -1.511 1.00 96.00 80 SER A C 1
ATOM 586 O O . SER A 1 80 ? -11.280 10.482 -2.650 1.00 96.00 80 SER A O 1
ATOM 588 N N . PHE A 1 81 ? -10.552 9.999 -0.578 1.00 97.06 81 PHE A N 1
ATOM 589 C CA . PHE A 1 81 ? -10.563 8.550 -0.721 1.00 97.06 81 PHE A CA 1
ATOM 590 C C . PHE A 1 81 ? -11.622 7.950 0.198 1.00 97.06 81 PHE A C 1
ATOM 592 O O . PHE A 1 81 ? -11.463 7.963 1.417 1.00 97.06 81 PHE A O 1
ATOM 599 N N . GLU A 1 82 ? -12.687 7.420 -0.395 1.00 96.00 82 GLU A N 1
ATOM 600 C CA . GLU A 1 82 ? -13.759 6.750 0.343 1.00 96.00 82 GLU A CA 1
ATOM 601 C C . GLU A 1 82 ? -13.405 5.278 0.550 1.00 96.00 82 GLU A C 1
ATOM 603 O O . GLU A 1 82 ? -13.027 4.589 -0.401 1.00 96.00 82 GLU A O 1
ATOM 608 N N . SER A 1 83 ? -13.531 4.788 1.780 1.00 95.94 83 SER A N 1
ATOM 609 C CA . SER A 1 83 ? -13.280 3.385 2.115 1.00 95.94 83 SER A CA 1
ATOM 610 C C . SER A 1 83 ? -14.581 2.630 2.356 1.00 95.94 83 SER A C 1
ATOM 612 O O . SER A 1 83 ? -15.457 3.134 3.057 1.00 95.94 83 SER A O 1
ATOM 614 N N . GLU A 1 84 ? -14.687 1.411 1.838 1.00 96.12 84 GLU A N 1
ATOM 615 C CA . GLU A 1 84 ? -15.847 0.536 2.026 1.00 96.12 84 GLU A CA 1
ATOM 616 C C . GLU A 1 84 ? -15.415 -0.869 2.435 1.00 96.12 84 GLU A C 1
ATOM 618 O O . GLU A 1 84 ? -14.434 -1.389 1.909 1.00 96.12 84 GLU A O 1
ATOM 623 N N . ALA A 1 85 ? -16.149 -1.493 3.358 1.00 95.75 85 ALA A N 1
ATOM 624 C CA . ALA A 1 85 ? -15.964 -2.909 3.646 1.00 95.75 85 ALA A CA 1
ATOM 625 C C . ALA A 1 85 ? -16.418 -3.730 2.432 1.00 95.75 85 ALA A C 1
ATOM 627 O O . ALA A 1 85 ? -17.554 -3.587 1.973 1.00 95.75 85 ALA A O 1
ATOM 628 N N . LEU A 1 86 ? -15.526 -4.563 1.903 1.00 95.88 86 LEU A N 1
ATOM 629 C CA . LEU A 1 86 ? -15.799 -5.400 0.741 1.00 95.88 86 LEU A CA 1
ATOM 630 C C . LEU A 1 86 ? -14.947 -6.664 0.815 1.00 95.88 86 LEU A C 1
ATOM 632 O O . LEU A 1 86 ? -13.732 -6.598 0.661 1.00 95.88 86 LEU A O 1
ATOM 636 N N . VAL A 1 87 ? -15.594 -7.811 0.995 1.00 94.06 87 VAL A N 1
ATOM 637 C CA . VAL A 1 87 ? -14.940 -9.121 0.928 1.00 94.06 87 VAL A CA 1
ATOM 638 C C . VAL A 1 87 ? -15.187 -9.710 -0.466 1.00 94.06 87 VAL A C 1
ATOM 640 O O . VAL A 1 87 ? -16.334 -9.705 -0.921 1.00 94.06 87 VAL A O 1
ATOM 643 N N . PRO A 1 88 ? -14.142 -10.156 -1.191 1.00 92.31 88 PRO A N 1
ATOM 644 C CA . PRO A 1 88 ? -14.306 -10.814 -2.479 1.00 92.31 88 PRO A CA 1
ATOM 645 C C . PRO A 1 88 ? -15.169 -12.072 -2.362 1.00 92.31 88 PRO A C 1
ATOM 647 O O . PRO A 1 88 ? -14.951 -12.888 -1.475 1.00 92.31 88 PRO A O 1
ATOM 650 N N . ASP A 1 89 ? -16.101 -12.239 -3.300 1.00 92.69 89 ASP A N 1
ATOM 651 C CA . ASP A 1 89 ? -16.910 -13.454 -3.452 1.00 92.69 89 ASP A CA 1
ATOM 652 C C . ASP A 1 89 ? -16.083 -14.532 -4.168 1.00 92.69 89 ASP A C 1
ATOM 654 O O . ASP A 1 89 ? -16.168 -14.721 -5.385 1.00 92.69 89 ASP A O 1
ATOM 658 N N . VAL A 1 90 ? -15.166 -15.143 -3.419 1.00 91.56 90 VAL A N 1
ATOM 659 C CA . VAL A 1 90 ? -14.301 -16.234 -3.874 1.00 91.56 90 VAL A CA 1
ATOM 660 C C . VAL A 1 90 ? -14.301 -17.346 -2.838 1.00 91.56 90 VAL A C 1
ATOM 662 O O . VAL A 1 90 ? -14.542 -17.112 -1.658 1.00 91.56 90 VAL A O 1
ATOM 665 N N . ASP A 1 91 ? -14.015 -18.560 -3.293 1.00 89.69 91 ASP A N 1
ATOM 666 C CA . ASP A 1 91 ? -13.816 -19.692 -2.398 1.00 89.69 91 ASP A CA 1
ATOM 667 C C . ASP A 1 91 ? -12.469 -19.548 -1.671 1.00 89.69 91 ASP A C 1
ATOM 669 O O . ASP A 1 91 ? -11.430 -19.360 -2.315 1.00 89.69 91 ASP A O 1
ATOM 673 N N . PHE A 1 92 ? -12.507 -19.580 -0.338 1.00 83.31 92 PHE A N 1
ATOM 674 C CA . PHE A 1 92 ? -11.333 -19.469 0.531 1.00 83.31 92 PHE A CA 1
ATOM 675 C C . PHE A 1 92 ? -10.885 -20.829 1.102 1.00 83.31 92 PHE A C 1
ATOM 677 O O . PHE A 1 92 ? -9.931 -20.854 1.885 1.00 83.31 92 PHE A O 1
ATOM 684 N N . GLU A 1 93 ? -11.553 -21.932 0.732 1.00 75.94 93 GLU A N 1
ATOM 685 C CA . GLU A 1 93 ? -11.211 -23.311 1.130 1.00 75.94 93 GLU A CA 1
ATOM 686 C C . GLU A 1 93 ? -10.226 -24.019 0.179 1.00 75.94 93 GLU A C 1
ATOM 688 O O . GLU A 1 93 ? -10.264 -23.807 -1.056 1.00 75.94 93 GLU A O 1
#

Foldseek 3Di:
DDADDDPDPLVRQVVCQVPAADDPVDPPGDHDPDRSNVVVVDQDQEEEAEDCQCLVVLHDDDPPPSVVVVVVVVVCVVSRYHYDHDHDPDDPD

Sequence (93 aa):
VEGPMGRNIRDIALLLDEQAGYHPQAPLSHAKEGSFLDGLQTKASGGRVAWLGDLDGHLPTEPGVLDLCEAALARFAGASFESEALVPDVDFE

pLDDT: mean 94.3, std 4.42, range [66.88, 98.31]

Radius of gyration: 17.14 Å; chains: 1; bounding box: 34×38×38 Å

Secondary structure (DSSP, 8-state):
------SSHHHHHHHHHHH-S--TT-TT-----S-HHHHTTS----EEEEE-TTTTTTS---TTHHHHHHHHHHGGGGGTEEEEE----S---